Protein AF-A0A5J4SDL4-F1 (afdb_monomer_lite)

Radius of gyration: 14.97 Å; chains: 1; bounding box: 36×25×36 Å

Structure (mmCIF, N/CA/C/O backbone):
data_AF-A0A5J4SDL4-F1
#
_entry.id   AF-A0A5J4SDL4-F1
#
loop_
_atom_site.group_PDB
_atom_site.id
_atom_site.type_symbol
_atom_site.label_atom_id
_atom_site.label_alt_id
_atom_site.label_comp_id
_atom_site.label_asym_id
_atom_site.label_entity_id
_atom_site.label_seq_id
_atom_site.pdbx_PDB_ins_code
_atom_site.Cartn_x
_atom_site.Cartn_y
_atom_site.Cartn_z
_atom_site.occupancy
_atom_site.B_iso_or_equiv
_atom_site.auth_seq_id
_atom_site.auth_comp_id
_atom_site.auth_asym_id
_atom_site.auth_atom_id
_atom_site.pdbx_PDB_model_num
ATOM 1 N N . MET A 1 1 ? 8.928 -7.901 7.711 1.00 42.12 1 MET A N 1
ATOM 2 C CA . MET A 1 1 ? 7.984 -8.958 8.137 1.00 42.12 1 MET A CA 1
ATOM 3 C C . MET A 1 1 ? 6.818 -8.947 7.161 1.00 42.12 1 MET A C 1
ATOM 5 O O . MET A 1 1 ? 6.167 -7.919 7.057 1.00 42.12 1 MET A O 1
ATOM 9 N N . VAL A 1 2 ? 6.612 -10.018 6.391 1.00 50.00 2 VAL A N 1
ATOM 10 C CA . VAL A 1 2 ? 5.493 -10.134 5.436 1.00 50.00 2 VAL A CA 1
ATOM 11 C C . VAL A 1 2 ? 4.359 -10.877 6.139 1.00 50.00 2 VAL A C 1
ATOM 13 O O . VAL A 1 2 ? 4.569 -11.994 6.608 1.00 50.00 2 VAL A O 1
ATOM 16 N N . ARG A 1 3 ? 3.179 -10.258 6.255 1.00 60.19 3 ARG A N 1
ATOM 17 C CA . ARG A 1 3 ? 1.962 -10.927 6.735 1.00 60.19 3 ARG A CA 1
ATOM 18 C C . ARG A 1 3 ? 1.208 -11.491 5.532 1.00 60.19 3 ARG A C 1
ATOM 20 O O . ARG A 1 3 ? 0.896 -10.752 4.607 1.00 60.19 3 ARG A O 1
ATOM 27 N N . LEU A 1 4 ? 0.976 -12.805 5.537 1.00 60.62 4 LEU A N 1
ATOM 28 C CA . LEU A 1 4 ? 0.354 -13.534 4.422 1.00 60.62 4 LEU A CA 1
ATOM 29 C C . LEU A 1 4 ? -1.167 -13.321 4.337 1.00 60.62 4 LEU A C 1
ATOM 31 O O . LEU A 1 4 ? -1.717 -13.374 3.242 1.00 60.62 4 LEU A O 1
ATOM 35 N N . SER A 1 5 ? -1.840 -13.053 5.462 1.00 64.88 5 SER A N 1
ATOM 36 C CA . SER A 1 5 ? -3.237 -12.599 5.471 1.00 64.88 5 SER A CA 1
ATOM 37 C C . SER A 1 5 ? -3.293 -11.078 5.498 1.00 64.88 5 SER A C 1
ATOM 39 O O . SER A 1 5 ? -2.592 -10.439 6.284 1.00 64.88 5 SER A O 1
ATOM 41 N N . ARG A 1 6 ? -4.117 -10.517 4.612 1.00 66.44 6 ARG A N 1
ATOM 42 C CA . ARG A 1 6 ? -4.430 -9.091 4.578 1.00 66.44 6 ARG A CA 1
ATOM 43 C C . ARG A 1 6 ? -5.610 -8.859 5.507 1.00 66.44 6 ARG A C 1
ATOM 45 O O . ARG A 1 6 ? -6.703 -9.349 5.231 1.00 66.44 6 ARG A O 1
ATOM 52 N N . ASP A 1 7 ? -5.383 -8.132 6.590 1.00 72.88 7 ASP A N 1
ATOM 53 C CA . ASP A 1 7 ? -6.487 -7.627 7.399 1.00 72.88 7 ASP A CA 1
ATOM 54 C C . ASP A 1 7 ? -7.355 -6.723 6.507 1.00 72.88 7 ASP A C 1
ATOM 56 O O . ASP A 1 7 ? -6.827 -5.940 5.714 1.00 72.88 7 ASP A O 1
ATOM 60 N N . GLN A 1 8 ? -8.682 -6.833 6.569 1.00 78.19 8 GLN A N 1
ATOM 61 C CA . GLN A 1 8 ? -9.520 -5.834 5.905 1.00 78.19 8 GLN A CA 1
ATOM 62 C C . GLN A 1 8 ? -9.344 -4.504 6.637 1.00 78.19 8 GLN A C 1
ATOM 64 O O . GLN A 1 8 ? -9.532 -4.437 7.849 1.00 78.19 8 GLN A O 1
ATOM 69 N N . LEU A 1 9 ? -8.964 -3.458 5.901 1.00 84.12 9 LEU A N 1
ATOM 70 C CA . LEU A 1 9 ? -8.962 -2.093 6.423 1.00 84.12 9 LEU A CA 1
ATOM 71 C C . LEU A 1 9 ? -10.418 -1.625 6.481 1.00 84.12 9 LEU A C 1
ATOM 73 O O . LEU A 1 9 ? -11.144 -1.779 5.498 1.00 84.12 9 LEU A O 1
ATOM 77 N N . THR A 1 10 ? -10.854 -1.103 7.625 1.00 85.50 10 THR 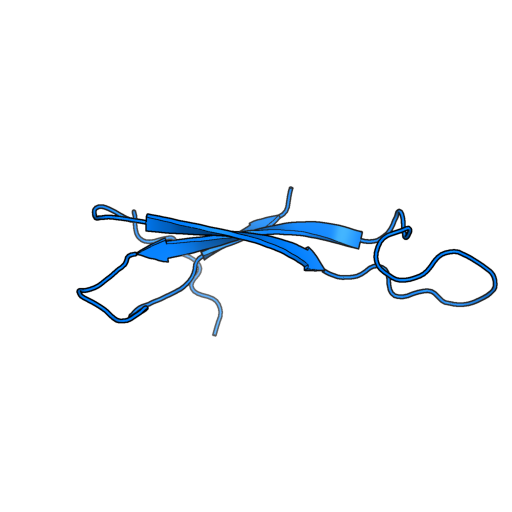A N 1
ATOM 78 C CA . THR A 1 10 ? -12.283 -0.809 7.875 1.00 85.50 10 THR A CA 1
ATOM 79 C C . THR A 1 10 ? -12.560 0.659 8.190 1.00 85.50 10 THR A C 1
ATOM 81 O O .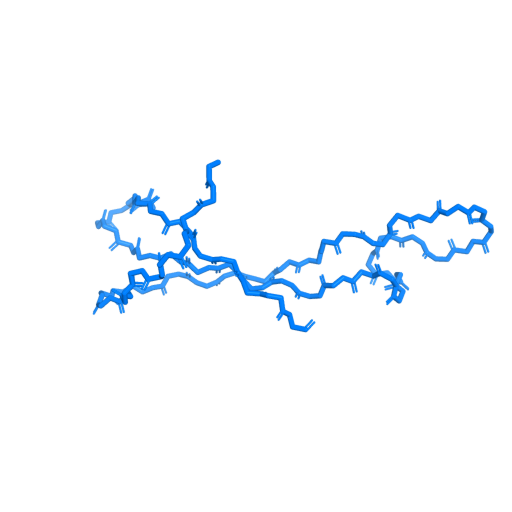 THR A 1 10 ? -13.694 1.109 8.035 1.00 85.50 10 THR A O 1
ATOM 84 N N . GLY A 1 11 ? -11.539 1.409 8.609 1.00 86.19 11 GLY A N 1
ATOM 85 C CA . GLY A 1 11 ? -11.623 2.836 8.912 1.00 86.19 11 GLY A CA 1
ATOM 86 C C . GLY A 1 11 ? -11.265 3.754 7.740 1.00 86.19 11 GLY A C 1
ATOM 87 O O . GLY A 1 11 ? -11.386 3.401 6.568 1.00 86.19 11 GLY A O 1
ATOM 88 N N . ILE A 1 12 ? -10.817 4.971 8.068 1.00 88.31 12 ILE A N 1
ATOM 89 C CA . ILE A 1 12 ? -10.294 5.921 7.077 1.00 88.31 12 ILE A CA 1
ATOM 90 C C . ILE A 1 12 ? -8.932 5.423 6.613 1.00 88.31 12 ILE A C 1
ATOM 92 O O . ILE A 1 12 ? -8.064 5.138 7.433 1.00 88.31 12 ILE A O 1
ATOM 96 N N . VAL A 1 13 ? -8.745 5.356 5.301 1.00 88.81 13 VAL A N 1
ATOM 97 C CA . VAL A 1 13 ? -7.546 4.794 4.690 1.00 88.81 13 VAL A CA 1
ATOM 98 C C . VAL A 1 13 ? -6.782 5.872 3.934 1.00 88.81 13 VAL A C 1
ATOM 100 O O . VAL A 1 13 ? -7.360 6.608 3.136 1.00 88.81 13 VAL A O 1
ATOM 103 N N . GLU A 1 14 ? -5.476 5.930 4.169 1.00 90.50 14 GLU A N 1
ATOM 104 C CA . GLU A 1 14 ? -4.533 6.683 3.351 1.00 90.50 14 GLU A CA 1
ATOM 105 C C . GLU A 1 14 ? -3.950 5.764 2.275 1.00 90.50 14 GLU A C 1
ATOM 107 O O . GLU A 1 14 ? -3.574 4.614 2.539 1.00 90.50 14 GLU A O 1
ATOM 112 N N . VAL A 1 15 ? -3.913 6.280 1.049 1.00 90.31 15 VAL A N 1
ATOM 113 C CA . VAL A 1 15 ? -3.419 5.581 -0.135 1.00 90.31 15 VAL A CA 1
ATOM 114 C C . VAL A 1 15 ? -2.329 6.430 -0.758 1.00 90.31 15 VAL A C 1
ATOM 116 O O . VAL A 1 15 ? -2.562 7.599 -1.060 1.00 90.31 15 VAL A O 1
ATOM 119 N N . ASP A 1 16 ? -1.174 5.820 -0.986 1.00 93.06 16 ASP A N 1
ATOM 120 C CA . ASP A 1 16 ? -0.087 6.425 -1.744 1.00 93.06 16 ASP A CA 1
ATOM 121 C C . ASP A 1 16 ? 0.362 5.487 -2.864 1.00 93.06 16 ASP A C 1
ATOM 123 O O . ASP A 1 16 ? 0.284 4.258 -2.749 1.00 93.06 16 ASP A O 1
ATOM 127 N N . GLU A 1 17 ? 0.833 6.069 -3.960 1.00 90.75 17 GLU A N 1
ATOM 128 C CA . GLU A 1 17 ? 1.384 5.326 -5.084 1.00 90.75 17 GLU A CA 1
ATOM 129 C C . GLU A 1 17 ? 2.871 5.614 -5.246 1.00 90.75 17 GLU A C 1
ATOM 131 O O . GLU A 1 17 ? 3.352 6.743 -5.167 1.00 90.75 17 GLU A O 1
ATOM 136 N N . THR A 1 18 ? 3.632 4.563 -5.516 1.00 89.44 18 THR A N 1
ATOM 137 C CA . THR A 1 18 ? 5.059 4.682 -5.772 1.00 89.44 18 THR A CA 1
ATOM 138 C C . THR A 1 18 ? 5.498 3.681 -6.825 1.00 89.44 18 THR A C 1
ATOM 140 O O . THR A 1 18 ? 4.786 2.738 -7.156 1.00 89.44 18 THR A O 1
ATOM 143 N N . PHE A 1 19 ? 6.692 3.868 -7.375 1.00 88.44 19 PHE A N 1
ATOM 144 C CA . PHE A 1 19 ? 7.278 2.907 -8.300 1.00 88.44 19 PHE A CA 1
ATOM 145 C C . PHE A 1 19 ? 8.464 2.211 -7.644 1.00 88.44 19 PHE A C 1
ATOM 147 O O . PHE A 1 19 ? 9.411 2.869 -7.216 1.00 88.44 19 PHE A O 1
ATOM 154 N N . ILE A 1 20 ? 8.440 0.878 -7.622 1.00 87.50 20 ILE A N 1
ATOM 155 C CA . ILE A 1 20 ? 9.522 0.048 -7.076 1.00 87.50 20 ILE A CA 1
ATOM 156 C C . ILE A 1 20 ? 10.229 -0.686 -8.213 1.00 87.50 20 ILE A C 1
ATOM 158 O O . ILE A 1 20 ? 9.607 -1.139 -9.173 1.00 87.50 20 ILE A O 1
ATOM 162 N N . GLY A 1 21 ? 11.551 -0.808 -8.116 1.00 84.94 21 GLY A N 1
ATOM 163 C CA . GLY A 1 21 ? 12.373 -1.417 -9.156 1.00 84.94 21 GLY A CA 1
ATOM 164 C C . GLY A 1 21 ? 12.828 -0.393 -10.190 1.00 84.94 21 GLY A C 1
ATOM 165 O O . GLY A 1 21 ? 13.170 0.738 -9.852 1.00 84.94 21 GLY A O 1
ATOM 166 N N . GLY A 1 22 ? 12.912 -0.796 -11.459 1.00 79.50 22 GLY A N 1
ATOM 167 C CA . GLY A 1 22 ? 13.529 0.048 -12.486 1.00 79.50 22 GLY A CA 1
ATOM 168 C C . GLY A 1 22 ? 15.051 0.152 -12.358 1.00 79.50 22 GLY A C 1
ATOM 169 O O . GLY A 1 22 ? 15.653 1.059 -12.940 1.00 79.50 22 GLY A O 1
ATOM 170 N N . LEU A 1 23 ? 15.672 -0.766 -11.603 1.00 68.50 23 LEU A N 1
ATOM 171 C CA . LEU A 1 23 ? 17.121 -0.920 -11.574 1.00 68.50 23 LEU A CA 1
ATOM 172 C C . LEU A 1 23 ? 17.576 -1.303 -12.981 1.00 68.50 23 LEU A C 1
ATOM 174 O O . LEU A 1 23 ? 17.021 -2.213 -13.601 1.00 68.50 23 LEU A O 1
ATOM 178 N N . LYS A 1 24 ? 18.567 -0.585 -13.500 1.00 69.38 24 LYS A N 1
ATOM 179 C CA . LYS A 1 24 ? 19.059 -0.800 -14.854 1.00 69.38 24 LYS A CA 1
ATOM 180 C C . LYS A 1 24 ? 20.501 -1.263 -14.836 1.00 69.38 24 LYS A C 1
ATOM 182 O O . LYS A 1 24 ? 21.326 -0.651 -14.169 1.00 69.38 24 LYS A O 1
ATOM 187 N N . ILE A 1 25 ? 20.778 -2.289 -15.631 1.00 59.75 25 ILE A N 1
ATOM 188 C CA . ILE A 1 25 ? 22.123 -2.728 -15.994 1.00 59.75 25 ILE A CA 1
ATOM 189 C C . ILE A 1 25 ? 22.365 -2.193 -17.423 1.00 59.75 25 ILE A C 1
ATOM 191 O O . ILE A 1 25 ? 21.616 -2.540 -18.337 1.00 59.75 25 ILE A O 1
ATOM 195 N N . GLY A 1 26 ? 23.324 -1.275 -17.610 1.00 66.25 26 GLY A N 1
ATOM 196 C CA . GLY A 1 26 ? 23.701 -0.696 -18.919 1.00 66.25 26 GLY A CA 1
ATOM 197 C C . GLY A 1 26 ? 22.869 0.503 -19.437 1.00 66.25 26 GLY A C 1
ATOM 198 O O . GLY A 1 26 ? 22.125 1.148 -18.696 1.00 66.25 26 GLY A O 1
ATOM 199 N N . ASP A 1 27 ? 22.968 0.800 -20.739 1.00 67.50 27 ASP A N 1
ATOM 200 C CA . ASP A 1 27 ? 22.652 2.111 -21.351 1.00 67.50 27 ASP A CA 1
ATOM 201 C C . ASP A 1 27 ? 21.161 2.409 -21.530 1.00 67.50 27 ASP A C 1
ATOM 203 O O . ASP A 1 27 ? 20.509 1.995 -22.481 1.00 67.50 27 ASP A O 1
ATOM 207 N N . GLY A 1 28 ? 20.508 3.101 -20.605 1.00 69.25 28 GLY A N 1
ATOM 208 C CA . GLY A 1 28 ? 19.160 3.615 -20.892 1.00 69.25 28 GLY A CA 1
ATOM 209 C C . GLY A 1 28 ? 18.385 4.038 -19.664 1.00 69.25 28 GLY A C 1
ATOM 210 O O . GLY A 1 28 ? 18.965 4.280 -18.616 1.00 69.25 28 GLY A O 1
ATOM 211 N N . LYS A 1 29 ? 17.057 4.135 -19.786 1.00 71.00 29 LYS A N 1
ATOM 212 C CA . LYS A 1 29 ? 16.248 4.881 -18.815 1.00 71.00 29 LYS A CA 1
ATOM 213 C C . LYS A 1 29 ? 16.119 4.175 -17.455 1.00 71.00 29 LYS A C 1
ATOM 215 O O . LYS A 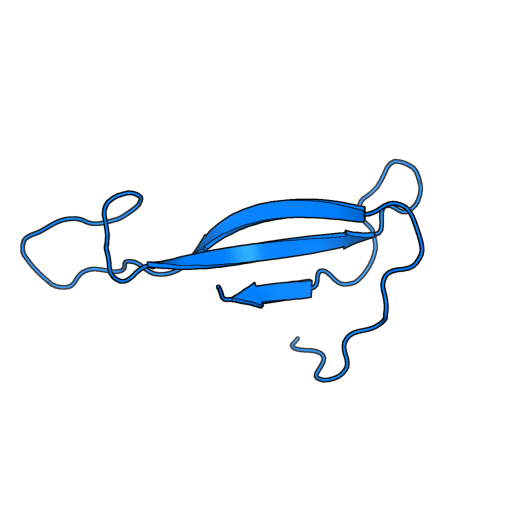1 29 ? 15.525 3.103 -17.374 1.00 71.00 29 LYS A O 1
ATOM 220 N N . GLN A 1 30 ? 16.656 4.813 -16.415 1.00 72.69 30 GLN A N 1
ATOM 221 C CA . GLN A 1 30 ? 16.486 4.487 -14.992 1.00 72.69 30 GLN A CA 1
ATOM 222 C C . GLN A 1 30 ? 15.355 5.325 -14.359 1.00 72.69 30 GLN A C 1
ATOM 224 O O . GLN A 1 30 ? 14.854 6.284 -14.959 1.00 72.69 30 GLN A O 1
ATOM 229 N N . GLY A 1 31 ? 14.944 4.964 -13.140 1.00 69.62 31 GLY A N 1
ATOM 230 C CA . GLY A 1 31 ? 14.011 5.752 -12.327 1.00 69.62 31 GLY A CA 1
ATOM 231 C C . GLY A 1 31 ? 12.625 5.913 -12.963 1.00 69.62 31 GLY A C 1
ATOM 232 O O . GLY A 1 31 ? 12.068 4.962 -13.510 1.00 69.62 31 GLY A O 1
ATOM 233 N N . ARG A 1 32 ? 12.056 7.130 -12.930 1.00 66.50 32 ARG A N 1
ATOM 234 C CA . ARG A 1 32 ? 10.666 7.407 -13.361 1.00 66.50 32 ARG A CA 1
ATOM 235 C C . ARG A 1 32 ? 10.363 6.976 -14.803 1.00 66.50 32 ARG A C 1
ATOM 237 O O . ARG A 1 32 ? 9.222 6.646 -15.110 1.00 66.50 32 ARG A O 1
ATOM 244 N N . SER A 1 33 ? 11.368 6.906 -15.678 1.00 77.75 33 SER A N 1
ATOM 245 C CA . SER A 1 33 ? 11.199 6.500 -17.084 1.00 77.75 33 SER A CA 1
ATOM 246 C C . SER A 1 33 ? 11.536 5.030 -17.377 1.00 77.75 33 SER A C 1
ATOM 248 O O . SER A 1 33 ? 11.455 4.613 -18.534 1.00 77.75 33 SER A O 1
ATOM 250 N N . ALA A 1 34 ? 11.914 4.233 -16.372 1.00 83.06 34 ALA A N 1
ATOM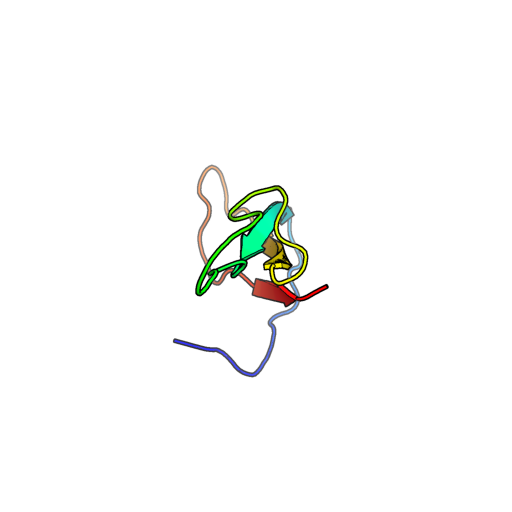 251 C CA . ALA A 1 34 ? 12.171 2.808 -16.560 1.00 83.06 34 ALA A CA 1
ATOM 252 C C . ALA A 1 34 ? 10.860 2.051 -16.836 1.00 83.06 34 ALA A C 1
ATOM 254 O O . ALA A 1 34 ? 9.853 2.283 -16.163 1.00 83.06 34 ALA A O 1
ATOM 255 N N . LYS A 1 35 ? 10.871 1.139 -17.817 1.00 80.62 35 LYS A N 1
ATOM 256 C CA . LYS A 1 35 ? 9.756 0.202 -18.071 1.00 80.62 35 LYS A CA 1
ATOM 2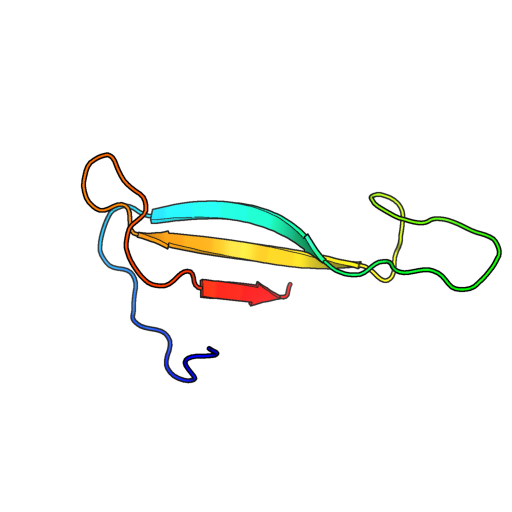57 C C . LYS A 1 35 ? 9.761 -0.988 -17.107 1.00 80.62 35 LYS A C 1
ATOM 259 O O . LYS A 1 35 ? 8.743 -1.633 -16.935 1.00 80.62 35 LYS A O 1
ATOM 264 N N . THR A 1 36 ? 10.906 -1.264 -16.483 1.00 83.50 36 THR A N 1
ATOM 265 C CA . THR A 1 36 ? 11.137 -2.384 -15.555 1.00 83.50 36 THR A CA 1
ATOM 266 C C . THR A 1 36 ? 10.836 -2.025 -14.097 1.00 83.50 36 THR A C 1
ATOM 268 O O . THR A 1 36 ? 11.322 -2.683 -13.179 1.00 83.50 36 THR A O 1
ATOM 271 N N . LYS A 1 37 ? 10.092 -0.940 -13.868 1.00 86.69 37 LYS A N 1
ATOM 272 C CA . LYS A 1 37 ? 9.573 -0.587 -12.548 1.00 86.69 37 LYS A CA 1
ATOM 273 C C . LYS A 1 37 ? 8.130 -1.063 -12.452 1.00 86.69 37 LYS A C 1
ATOM 275 O O . LYS A 1 37 ? 7.389 -0.965 -13.428 1.00 86.69 37 LYS A O 1
ATOM 280 N N . THR A 1 38 ? 7.748 -1.531 -11.281 1.00 87.56 38 THR A N 1
ATOM 281 C CA . THR A 1 38 ? 6.379 -1.925 -10.970 1.00 87.56 38 THR A CA 1
ATOM 282 C C . THR A 1 38 ? 5.703 -0.767 -10.253 1.00 87.56 38 THR A C 1
ATOM 284 O O . THR A 1 38 ? 6.312 -0.152 -9.373 1.00 87.56 38 THR A O 1
ATOM 287 N N . LEU A 1 39 ? 4.477 -0.434 -10.658 1.00 87.06 39 LEU A N 1
ATOM 288 C CA . LEU A 1 39 ? 3.644 0.493 -9.900 1.00 87.06 39 LEU A CA 1
ATOM 289 C C . LEU A 1 39 ? 3.171 -0.237 -8.648 1.00 87.06 39 LEU A C 1
ATOM 291 O O . LEU A 1 39 ? 2.718 -1.378 -8.705 1.00 87.06 39 LEU A O 1
ATOM 295 N N . VAL A 1 40 ? 3.326 0.416 -7.511 1.00 91.12 40 VAL A N 1
ATOM 296 C CA . VAL A 1 40 ? 3.001 -0.150 -6.220 1.00 91.12 40 VAL A CA 1
ATOM 297 C C . VAL A 1 40 ? 2.102 0.814 -5.479 1.00 91.12 40 VAL A C 1
ATOM 299 O O . VAL A 1 40 ? 2.449 1.975 -5.286 1.00 91.12 40 VAL A O 1
ATOM 302 N N . VAL A 1 41 ? 0.958 0.308 -5.044 1.00 90.75 41 VAL A N 1
ATOM 303 C CA . VAL A 1 41 ? 0.012 1.047 -4.217 1.00 90.75 41 VAL A CA 1
ATOM 304 C C . VAL A 1 41 ? 0.209 0.610 -2.773 1.00 90.75 41 VAL A C 1
ATOM 306 O O . VAL A 1 41 ? 0.179 -0.587 -2.462 1.00 90.75 41 VAL A O 1
ATOM 309 N N . VAL A 1 42 ? 0.445 1.577 -1.895 1.00 90.19 42 VAL A N 1
ATOM 310 C CA . VAL A 1 42 ? 0.591 1.378 -0.455 1.00 90.19 42 VAL A CA 1
ATOM 311 C C . VAL A 1 42 ? -0.649 1.916 0.229 1.00 90.19 42 VAL A C 1
ATOM 313 O O . VAL A 1 42 ? -1.106 3.018 -0.056 1.00 90.19 42 VAL A O 1
ATOM 316 N N . VAL A 1 43 ? -1.204 1.109 1.123 1.00 89.38 43 VAL A N 1
ATOM 317 C CA . VAL A 1 43 ? -2.486 1.383 1.760 1.00 89.38 43 VAL A CA 1
ATOM 318 C C . VAL A 1 43 ? -2.359 1.168 3.263 1.00 89.38 43 VAL A C 1
ATOM 320 O O . VAL A 1 43 ? -1.821 0.145 3.699 1.00 89.38 43 VAL A O 1
ATOM 323 N N . THR A 1 44 ? -2.857 2.110 4.061 1.00 88.88 44 THR A N 1
ATOM 324 C CA . THR A 1 44 ? -2.850 2.015 5.528 1.00 88.88 44 THR A CA 1
ATOM 325 C C . THR A 1 44 ? -4.077 2.674 6.140 1.00 88.88 44 THR A C 1
ATOM 327 O O . THR A 1 44 ? -4.578 3.667 5.628 1.00 88.88 44 THR A O 1
ATOM 330 N N . GLU A 1 45 ? -4.551 2.145 7.265 1.00 88.69 45 GLU A N 1
ATOM 331 C CA . GLU A 1 45 ? -5.614 2.783 8.042 1.00 88.69 45 GLU A CA 1
ATOM 332 C C . GLU A 1 45 ? -5.047 3.897 8.938 1.00 88.69 45 GLU A C 1
ATOM 334 O O . GLU A 1 45 ? -3.961 3.773 9.517 1.00 88.69 45 GLU A O 1
ATOM 339 N N . CYS A 1 46 ? -5.786 4.995 9.047 1.00 87.06 46 CYS A N 1
ATOM 340 C CA . CYS A 1 46 ? -5.467 6.139 9.885 1.00 87.06 46 CYS A CA 1
ATOM 341 C C . CYS A 1 46 ? -6.060 5.942 11.281 1.00 87.06 46 CYS A C 1
ATOM 343 O O . CYS A 1 46 ? -7.279 5.881 11.445 1.00 87.06 46 CYS A O 1
ATOM 345 N N . ILE A 1 47 ? -5.209 5.921 12.310 1.00 84.31 47 ILE A N 1
ATOM 346 C CA . ILE A 1 47 ? -5.649 5.831 13.706 1.00 84.31 47 ILE A CA 1
ATOM 347 C C . ILE A 1 47 ? -5.365 7.175 14.384 1.00 84.31 47 ILE A C 1
ATOM 349 O O . ILE A 1 47 ? -4.274 7.439 14.899 1.00 84.31 47 ILE A O 1
ATOM 353 N N . GLY A 1 48 ? -6.365 8.059 14.368 1.00 81.56 48 GLY A N 1
ATOM 354 C CA . GLY A 1 48 ? -6.226 9.436 14.846 1.00 81.56 48 GLY A CA 1
ATOM 355 C C . GLY A 1 48 ? -5.353 10.279 13.909 1.00 81.56 48 GLY A C 1
ATOM 356 O O . GLY A 1 48 ? -5.563 10.278 12.703 1.00 81.56 48 GLY A O 1
ATOM 357 N N . LYS A 1 49 ? -4.376 11.018 14.457 1.00 77.00 49 LYS A N 1
ATOM 358 C CA . LYS A 1 49 ? -3.428 11.846 13.673 1.00 77.00 49 LYS A CA 1
ATOM 359 C C . LYS A 1 49 ? -2.160 11.099 13.236 1.00 77.00 49 LYS A C 1
ATOM 361 O O . LYS A 1 49 ? -1.235 11.724 12.728 1.00 77.00 49 LYS A O 1
ATOM 366 N N . GLN A 1 50 ? -2.063 9.801 13.512 1.00 71.50 50 GLN A N 1
ATOM 367 C CA . GLN A 1 50 ? -0.877 9.003 13.213 1.00 71.50 50 GLN A CA 1
ATOM 368 C C . GLN A 1 50 ? -1.240 7.842 12.294 1.00 71.50 50 GLN A C 1
ATOM 370 O O . GLN A 1 50 ? -2.268 7.187 12.472 1.00 71.50 50 GLN A O 1
ATOM 375 N N . ILE A 1 51 ? -0.336 7.540 11.366 1.00 72.06 51 ILE A N 1
ATOM 376 C CA . ILE A 1 51 ? -0.333 6.264 10.662 1.00 72.06 51 ILE A CA 1
ATOM 377 C C . ILE A 1 51 ? 0.162 5.219 11.667 1.00 72.06 51 ILE A C 1
ATOM 379 O O . ILE A 1 51 ? 1.326 5.230 12.072 1.00 72.06 51 ILE A O 1
ATOM 383 N N . LYS A 1 52 ? -0.732 4.346 12.130 1.00 64.94 52 LYS A N 1
ATOM 384 C CA . LYS A 1 52 ? -0.397 3.230 13.022 1.00 64.94 52 LYS A CA 1
ATOM 385 C C . LYS A 1 52 ? -0.970 1.948 12.448 1.00 64.94 52 LYS A C 1
ATOM 387 O O . LYS A 1 52 ? -2.134 1.910 12.081 1.00 64.94 52 LYS A O 1
ATOM 392 N N . GLY A 1 53 ? -0.168 0.887 12.452 1.00 69.50 53 GLY A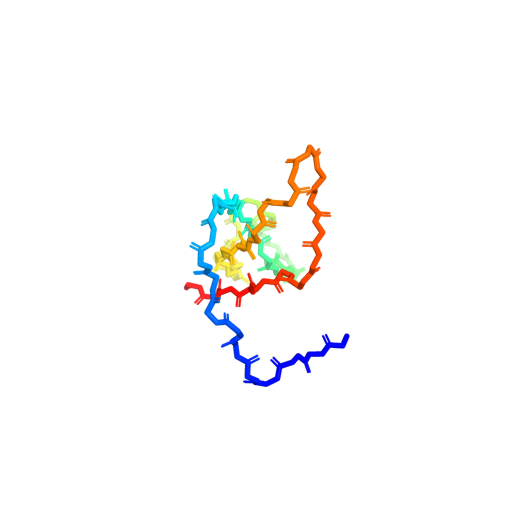 N 1
ATOM 393 C CA . GLY A 1 53 ? -0.598 -0.443 12.030 1.00 69.50 53 GLY A CA 1
ATOM 394 C C . GLY A 1 53 ? 0.273 -1.023 10.924 1.00 69.50 53 GLY A C 1
ATOM 395 O O . GLY A 1 53 ? 1.410 -0.600 10.713 1.00 69.50 53 GLY A O 1
ATOM 396 N N . SER A 1 54 ? -0.250 -2.047 10.256 1.00 72.19 54 SER A N 1
ATOM 397 C CA . SER A 1 54 ? 0.384 -2.659 9.091 1.00 72.19 54 SER A CA 1
ATOM 398 C C . SER A 1 54 ? -0.056 -1.967 7.810 1.00 72.19 54 SER A C 1
ATOM 400 O O . SER A 1 54 ? -1.246 -1.896 7.518 1.00 72.19 54 SER A O 1
ATOM 402 N N . PHE A 1 55 ? 0.920 -1.545 7.016 1.00 80.44 55 PHE A N 1
ATOM 403 C CA . PHE A 1 55 ? 0.707 -1.123 5.639 1.00 80.44 55 PHE A CA 1
ATOM 404 C C . PHE A 1 55 ? 0.609 -2.344 4.725 1.00 80.44 55 PHE A C 1
ATOM 406 O O . PHE A 1 55 ? 1.339 -3.330 4.875 1.00 80.44 55 PHE A O 1
ATOM 413 N N . GLN A 1 56 ? -0.303 -2.265 3.765 1.00 83.50 56 GLN A N 1
ATOM 414 C CA . GLN A 1 56 ? -0.487 -3.272 2.734 1.00 83.50 56 GLN A CA 1
ATOM 415 C C . GLN A 1 56 ? 0.027 -2.744 1.411 1.00 83.50 56 GLN A C 1
ATOM 417 O O . GLN A 1 56 ? -0.252 -1.612 1.028 1.00 83.50 56 GLN A O 1
ATOM 422 N N . MET A 1 57 ? 0.772 -3.593 0.713 1.00 87.12 57 MET A N 1
ATOM 423 C CA . MET A 1 57 ? 1.399 -3.252 -0.551 1.00 87.12 57 MET A CA 1
ATOM 424 C C . MET A 1 57 ? 0.765 -4.076 -1.676 1.00 87.12 57 MET A C 1
ATOM 426 O O . MET A 1 57 ? 0.582 -5.296 -1.560 1.00 87.12 57 MET A O 1
ATOM 430 N N . TYR A 1 58 ? 0.381 -3.398 -2.749 1.00 83.50 58 TYR A N 1
ATOM 431 C CA . TYR A 1 58 ? -0.277 -3.972 -3.917 1.00 83.50 58 TYR A CA 1
ATOM 432 C C . TYR A 1 58 ? 0.572 -3.673 -5.146 1.00 83.50 58 TYR A C 1
ATOM 434 O O . TYR A 1 58 ? 0.853 -2.515 -5.432 1.00 83.50 58 TYR A O 1
ATOM 442 N N . PHE A 1 59 ? 0.995 -4.718 -5.850 1.00 84.25 59 PHE A N 1
ATOM 443 C CA . PHE A 1 59 ? 1.711 -4.590 -7.115 1.00 84.25 59 PHE A CA 1
ATOM 444 C C . PHE A 1 59 ? 0.682 -4.535 -8.246 1.00 84.25 59 PHE A C 1
ATOM 446 O O . PHE A 1 59 ? -0.213 -5.383 -8.279 1.00 84.25 59 PHE A O 1
ATOM 453 N N . VAL A 1 60 ? 0.806 -3.533 -9.117 1.00 76.00 60 VAL A N 1
ATOM 454 C CA . VAL A 1 60 ? -0.051 -3.301 -10.292 1.00 76.00 60 VAL A CA 1
ATOM 455 C C . VAL A 1 60 ? 0.675 -3.715 -11.565 1.00 76.00 60 VAL A C 1
ATOM 457 O O . VAL A 1 60 ? 1.902 -3.463 -11.655 1.00 76.00 60 VAL A O 1
#

Sequence (60 aa):
MVRLSRDQLTGIVEVDETFIGGLKIGDGKQGRSAKTKTLVVVVTECIGKQIKGSFQMYFV

Organism: NCBI:txid433724

pLDDT: mean 78.39, std 11.12, range [42.12, 93.06]

Secondary structure (DSSP, 8-state):
---SS-PPP-S-EEEEEEEEE----SSS--GGG-TTEEEEEEEEEEETTEE-S--EEEE-

Foldseek 3Di:
DDDPDDDDADADKDKDKDWADQDDDDDDDGDPPRPGIWIKMWMFHDDDPDGDDDIDIDTD